Protein AF-A0A2N2AN35-F1 (afdb_monomer_lite)

Foldseek 3Di:
DAPVVDDAQFKKFFWFWDADPVNPDTDGHDTAIKHFHPQDDQVVPFDDDPNDTDGDDPVVSVVRNQWTFIARPPPRDTDTHHVNRTPDIDTDGDD

Radius of gyration: 14.83 Å; chains: 1; bounding box: 29×37×37 Å

Sequence (95 aa):
MELSDFQRGAVYSIITKEYSPDGESVIPGKTMVRRILEPATRENSRMRAEGNIEMPTDYEVAGWQAFLRVQNVDSGRVHLLHPETIESATMVQEQ

Secondary structure (DSSP, 8-state):
--GGGS-TT-EEEEEEEEE-TTSS-EEEEEEEEEEE-PPP-TTTT-EEETTEEEPPPHHHHHHHTTSEEEEETTT--EEEE-GGGEEEEEEEE--

Structure (mmCIF, N/CA/C/O backbone):
data_AF-A0A2N2AN35-F1
#
_entry.id   AF-A0A2N2AN35-F1
#
loop_
_atom_site.group_PDB
_atom_site.id
_atom_site.type_symbol
_atom_site.label_atom_id
_atom_site.label_alt_id
_atom_site.label_comp_id
_atom_site.label_asym_id
_atom_site.label_entity_id
_atom_site.label_seq_id
_atom_site.pdbx_PDB_ins_code
_atom_site.Cartn_x
_atom_site.Cartn_y
_atom_site.Cartn_z
_atom_site.occupancy
_atom_site.B_iso_or_equiv
_atom_site.auth_seq_id
_atom_site.auth_comp_id
_atom_site.auth_asym_id
_atom_site.auth_atom_id
_atom_site.pdbx_PDB_model_num
ATOM 1 N N . MET A 1 1 ? 1.814 10.372 6.805 1.00 87.38 1 MET A N 1
ATOM 2 C CA . MET A 1 1 ? 2.425 9.121 7.290 1.00 87.38 1 MET A CA 1
ATOM 3 C C . MET A 1 1 ? 3.581 8.783 6.375 1.00 87.38 1 MET A C 1
ATOM 5 O O . MET A 1 1 ? 3.584 9.245 5.236 1.00 87.38 1 MET A O 1
ATOM 9 N N . GLU A 1 2 ? 4.536 8.009 6.862 1.00 92.00 2 GLU A N 1
ATOM 10 C CA . GLU A 1 2 ? 5.711 7.556 6.121 1.00 92.00 2 GLU A CA 1
ATOM 11 C C . GLU A 1 2 ? 5.639 6.045 5.871 1.00 92.00 2 GLU A C 1
ATOM 13 O O . GLU A 1 2 ? 4.860 5.330 6.496 1.00 92.00 2 GLU A O 1
ATOM 18 N N . LEU A 1 3 ? 6.450 5.528 4.944 1.00 90.69 3 LEU A N 1
ATOM 19 C CA . LEU A 1 3 ? 6.496 4.086 4.658 1.00 90.69 3 LEU A CA 1
ATOM 20 C C . LEU A 1 3 ? 6.986 3.264 5.861 1.00 90.69 3 LEU A C 1
ATOM 22 O O . LEU A 1 3 ? 6.562 2.125 6.043 1.00 90.69 3 LEU A O 1
ATOM 26 N N . SER A 1 4 ? 7.867 3.849 6.674 1.00 93.19 4 SER A N 1
ATOM 27 C CA . SER A 1 4 ? 8.440 3.281 7.901 1.00 93.19 4 SER A CA 1
ATOM 28 C C . SER A 1 4 ? 7.411 3.030 9.004 1.00 93.19 4 SER A C 1
ATOM 30 O O . SER A 1 4 ? 7.670 2.201 9.872 1.00 93.19 4 SER A O 1
ATOM 32 N N . ASP A 1 5 ? 6.244 3.678 8.952 1.00 93.75 5 ASP A N 1
ATOM 33 C CA . ASP A 1 5 ? 5.167 3.499 9.936 1.00 93.75 5 ASP A CA 1
ATOM 34 C C . ASP A 1 5 ? 4.448 2.140 9.793 1.00 93.75 5 ASP A C 1
ATOM 36 O O . ASP A 1 5 ? 3.641 1.753 10.642 1.00 93.75 5 ASP A O 1
ATOM 40 N N . PHE A 1 6 ? 4.709 1.410 8.703 1.00 94.44 6 PHE A N 1
ATOM 41 C CA . PHE A 1 6 ? 3.968 0.211 8.327 1.00 94.44 6 PHE A CA 1
ATOM 42 C C . PHE A 1 6 ? 4.815 -1.055 8.435 1.00 94.44 6 PHE A C 1
ATOM 44 O O . PHE A 1 6 ? 5.872 -1.192 7.815 1.00 94.44 6 PHE A O 1
ATOM 51 N N . GLN A 1 7 ? 4.294 -2.045 9.158 1.00 95.50 7 GLN A N 1
ATOM 52 C CA . GLN A 1 7 ? 4.915 -3.357 9.259 1.00 95.50 7 GLN A CA 1
ATOM 53 C C . GLN A 1 7 ? 4.523 -4.236 8.073 1.00 95.50 7 GLN A C 1
ATOM 55 O O . GLN A 1 7 ? 3.344 -4.429 7.768 1.00 95.50 7 GLN A O 1
ATOM 60 N N . ARG A 1 8 ? 5.531 -4.821 7.420 1.00 95.12 8 ARG A N 1
ATOM 61 C CA . ARG A 1 8 ? 5.325 -5.785 6.334 1.00 95.12 8 ARG A CA 1
ATOM 62 C C . ARG A 1 8 ? 4.537 -6.982 6.844 1.00 95.12 8 ARG A C 1
ATOM 64 O O . ARG A 1 8 ? 4.807 -7.511 7.916 1.00 95.12 8 ARG A O 1
ATOM 71 N N . GLY A 1 9 ? 3.570 -7.405 6.047 1.00 95.00 9 GLY A N 1
ATOM 72 C CA . GLY A 1 9 ? 2.713 -8.538 6.335 1.00 95.00 9 GLY A CA 1
ATOM 73 C C . GLY A 1 9 ? 1.502 -8.228 7.215 1.00 95.00 9 GLY A C 1
ATOM 74 O O . GLY A 1 9 ? 0.487 -8.919 7.083 1.00 95.00 9 GLY A O 1
ATOM 75 N N . ALA A 1 10 ? 1.569 -7.196 8.059 1.00 97.12 10 ALA A N 1
ATOM 76 C CA . ALA A 1 10 ? 0.478 -6.821 8.951 1.00 97.12 10 ALA A CA 1
ATOM 77 C C . ALA A 1 10 ? -0.735 -6.274 8.179 1.00 97.12 10 ALA A C 1
ATOM 79 O O . ALA A 1 10 ? -0.625 -5.774 7.051 1.00 97.12 10 ALA A O 1
ATOM 80 N N . VAL A 1 11 ? -1.913 -6.390 8.793 1.00 97.19 11 VAL A N 1
ATOM 81 C CA . VAL A 1 11 ? -3.179 -5.886 8.253 1.00 97.19 11 VAL A CA 1
ATOM 82 C C . VAL A 1 11 ? -3.590 -4.636 9.013 1.00 97.19 11 VAL A C 1
ATOM 84 O O . VAL A 1 11 ? -3.623 -4.625 10.243 1.00 97.19 11 VAL A O 1
ATOM 87 N N . TYR A 1 12 ? -3.950 -3.596 8.269 1.00 97.50 12 TYR A N 1
ATOM 88 C CA . TYR A 1 12 ? -4.392 -2.315 8.797 1.00 97.50 12 TYR A CA 1
ATOM 89 C C . TYR A 1 12 ? -5.791 -1.973 8.289 1.00 97.50 12 TYR A C 1
ATOM 91 O O . TYR A 1 12 ? -6.119 -2.214 7.125 1.00 97.50 12 TYR A O 1
ATOM 99 N N . SER A 1 13 ? -6.595 -1.364 9.156 1.00 96.56 13 SER A N 1
ATOM 100 C CA . SER A 1 13 ? -7.733 -0.540 8.762 1.00 96.56 13 SER A CA 1
ATOM 101 C C . SER A 1 13 ? -7.211 0.862 8.457 1.00 96.56 13 SER A C 1
ATOM 103 O O . SER A 1 13 ? -6.697 1.540 9.344 1.00 96.56 13 SER A O 1
ATOM 105 N N . ILE A 1 14 ? -7.282 1.261 7.193 1.00 95.38 14 ILE A N 1
ATOM 106 C CA . ILE A 1 14 ? -6.733 2.506 6.658 1.00 95.38 14 ILE A CA 1
ATOM 107 C C . ILE A 1 14 ? -7.890 3.439 6.321 1.00 95.38 14 ILE A C 1
ATOM 109 O O . ILE A 1 14 ? -8.819 3.032 5.621 1.00 95.38 14 ILE A O 1
ATOM 113 N N . ILE A 1 15 ? -7.807 4.687 6.768 1.00 93.50 15 ILE A N 1
ATOM 114 C CA . ILE A 1 15 ? -8.692 5.775 6.349 1.00 93.50 15 ILE A CA 1
ATOM 115 C C . ILE A 1 15 ? -7.890 6.678 5.418 1.00 93.50 15 ILE A C 1
ATOM 117 O O . ILE A 1 15 ? -6.816 7.166 5.781 1.00 93.50 15 ILE A O 1
ATOM 121 N N . THR A 1 16 ? -8.378 6.867 4.195 1.00 91.75 16 THR A N 1
ATOM 122 C CA . THR A 1 16 ? -7.751 7.789 3.243 1.00 91.75 16 THR A CA 1
ATOM 123 C C . THR A 1 16 ? -8.249 9.207 3.454 1.00 91.75 16 THR A C 1
ATOM 125 O O . THR A 1 16 ? -9.413 9.397 3.782 1.00 91.75 16 THR A O 1
ATOM 128 N N . LYS A 1 17 ? -7.410 10.197 3.169 1.00 88.00 17 LYS A N 1
ATOM 129 C CA . LYS A 1 17 ? -7.826 11.594 3.086 1.00 88.00 17 LYS A CA 1
ATOM 130 C C . LYS A 1 17 ? -8.785 11.774 1.917 1.00 88.00 17 LYS A C 1
ATOM 132 O O . LYS A 1 17 ? -8.503 11.311 0.811 1.00 88.00 17 LYS A O 1
ATOM 137 N N . GLU A 1 18 ? -9.874 12.486 2.150 1.00 80.81 18 GLU A N 1
ATOM 138 C CA . GLU A 1 18 ? -10.729 13.013 1.098 1.00 80.81 18 GLU A CA 1
ATOM 139 C C . GLU A 1 18 ? -10.804 14.530 1.266 1.00 80.81 18 GLU A C 1
ATOM 141 O O . GLU A 1 18 ? -10.944 15.051 2.373 1.00 80.81 18 GLU A O 1
ATOM 146 N N . TYR A 1 19 ? -10.616 15.253 0.166 1.00 69.88 19 TYR A N 1
ATOM 147 C CA . TYR A 1 19 ? -10.693 16.707 0.181 1.00 69.88 19 TYR A CA 1
ATOM 148 C C . TYR A 1 19 ? -12.149 17.107 -0.008 1.00 69.88 19 TYR A C 1
ATOM 150 O O . TYR A 1 19 ? -12.816 16.612 -0.922 1.00 69.88 19 TYR A O 1
ATOM 158 N N . SER A 1 20 ? -12.644 17.988 0.858 1.00 73.44 20 SER A N 1
ATOM 159 C CA . SER A 1 20 ? -13.964 18.579 0.684 1.00 73.44 20 SER A CA 1
ATOM 160 C C . SER A 1 20 ? -14.056 19.295 -0.672 1.00 73.44 20 SER A C 1
ATOM 162 O O . SER A 1 20 ? -13.045 19.768 -1.200 1.00 73.44 20 SER A O 1
ATOM 164 N N . PRO A 1 21 ? -15.263 19.421 -1.250 1.00 69.62 21 PRO A N 1
ATOM 165 C CA . PRO A 1 21 ? -15.453 20.117 -2.524 1.00 69.62 21 PRO A CA 1
ATOM 166 C C . PRO A 1 21 ? -14.988 21.582 -2.521 1.00 69.62 21 PRO A C 1
ATOM 168 O O . PRO A 1 21 ? -14.694 22.126 -3.581 1.00 69.62 21 PRO A O 1
ATOM 171 N N . ASP A 1 22 ? -14.935 22.217 -1.347 1.00 78.25 22 ASP A N 1
ATOM 172 C CA . ASP A 1 22 ? -14.422 23.580 -1.156 1.00 78.25 22 ASP A CA 1
ATOM 173 C C . ASP A 1 22 ? -12.884 23.648 -1.045 1.00 78.25 22 ASP A C 1
ATOM 175 O O . ASP A 1 22 ? -12.316 24.733 -1.110 1.00 78.25 22 ASP A O 1
ATOM 179 N N . GLY A 1 23 ? -12.200 22.503 -0.928 1.00 65.75 23 GLY A N 1
ATOM 180 C CA . GLY A 1 23 ? -10.745 22.400 -0.812 1.00 65.75 23 GLY A CA 1
ATOM 181 C C . GLY A 1 23 ? -10.162 22.875 0.524 1.00 65.75 23 GLY A C 1
ATOM 182 O O . GLY A 1 23 ? -8.948 22.790 0.706 1.00 65.75 23 GLY A O 1
ATOM 183 N N . GLU A 1 24 ? -10.989 23.353 1.456 1.00 66.50 24 GL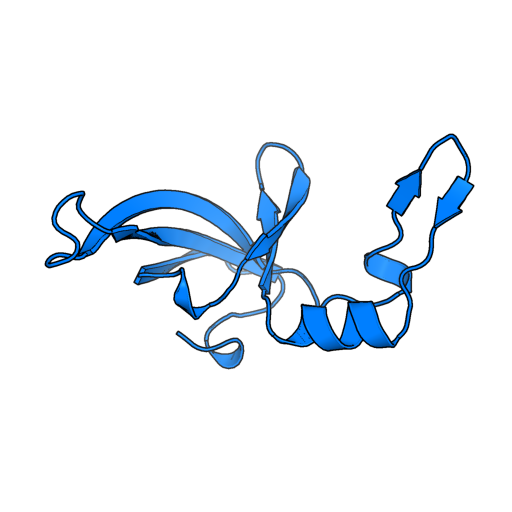U A N 1
ATOM 184 C CA . GLU A 1 24 ? -10.540 23.959 2.716 1.00 66.50 24 GLU A CA 1
ATOM 185 C C . GLU A 1 24 ? -10.507 22.963 3.883 1.00 66.50 24 GLU A C 1
ATOM 187 O O . GLU A 1 24 ? -9.844 23.214 4.889 1.00 66.50 24 GLU A O 1
ATOM 192 N N . SER A 1 25 ? -11.174 21.810 3.754 1.00 68.38 25 SER A N 1
ATOM 193 C CA . SER A 1 25 ? -11.265 20.794 4.806 1.00 68.38 25 SER A CA 1
ATOM 194 C C . SER A 1 25 ? -10.863 19.402 4.311 1.00 68.38 25 SER A C 1
ATOM 196 O O . SER A 1 25 ? -11.167 18.982 3.196 1.00 68.38 25 SER A O 1
ATOM 198 N N . VAL A 1 26 ? -10.189 18.638 5.171 1.00 65.25 26 VAL A N 1
ATOM 199 C CA . VAL A 1 26 ? -10.006 17.197 4.959 1.00 65.25 26 VAL A CA 1
ATOM 200 C C . VAL A 1 26 ? -11.135 16.496 5.701 1.00 65.25 26 VAL A C 1
ATOM 202 O O . VAL A 1 26 ? -11.253 16.640 6.917 1.00 65.25 26 VAL A O 1
ATOM 205 N N . ILE A 1 27 ? -11.988 15.782 4.970 1.00 68.50 27 ILE A N 1
ATOM 206 C CA . ILE A 1 27 ? -13.001 14.902 5.556 1.00 68.50 27 ILE A CA 1
ATOM 207 C C . ILE A 1 27 ? -12.451 13.472 5.619 1.00 68.50 27 ILE A C 1
ATOM 209 O O . ILE A 1 27 ? -11.661 13.093 4.743 1.00 68.50 27 ILE A O 1
ATOM 213 N N . PRO A 1 28 ? -12.862 12.665 6.619 1.00 66.44 28 PRO A N 1
ATOM 214 C CA . PRO A 1 28 ? -12.513 11.257 6.647 1.00 66.44 28 PRO A CA 1
ATOM 215 C C . PRO A 1 28 ? -13.017 10.593 5.378 1.00 66.44 28 PRO A C 1
ATOM 217 O O . PRO A 1 28 ? -14.224 10.526 5.141 1.00 66.44 28 PRO A O 1
ATOM 220 N N . GLY A 1 29 ? -12.083 10.146 4.548 1.00 76.25 29 GLY A N 1
ATOM 221 C CA . GLY A 1 29 ? -12.414 9.487 3.302 1.00 76.25 29 GLY A CA 1
ATOM 222 C C . GLY A 1 29 ? -12.781 8.028 3.533 1.00 76.25 29 GLY A C 1
ATOM 223 O O . GLY A 1 29 ? -13.291 7.604 4.572 1.00 76.25 29 GLY A O 1
ATOM 224 N N . LYS A 1 30 ? -12.508 7.203 2.528 1.00 86.88 30 LYS A N 1
ATOM 225 C CA . LYS A 1 30 ? -12.906 5.799 2.543 1.00 86.88 30 LYS A CA 1
ATOM 226 C C . LYS A 1 30 ? -12.075 4.966 3.523 1.00 86.88 30 LYS A C 1
ATOM 228 O O . LYS A 1 30 ? -10.853 4.885 3.407 1.00 86.88 30 LYS A O 1
ATOM 233 N N . THR A 1 31 ? -12.761 4.225 4.392 1.00 92.06 31 THR A N 1
ATOM 234 C CA . THR A 1 31 ? -12.149 3.159 5.195 1.00 92.06 31 THR A CA 1
ATOM 235 C C . THR A 1 31 ? -11.911 1.908 4.352 1.00 92.06 31 THR A C 1
ATOM 237 O O . THR A 1 31 ? -12.787 1.453 3.608 1.00 92.06 31 THR A O 1
ATOM 240 N N . MET A 1 32 ? -10.727 1.312 4.473 1.00 94.38 32 MET A N 1
ATOM 241 C CA . MET A 1 32 ? -10.367 0.076 3.790 1.00 94.38 32 MET A CA 1
ATOM 242 C C . MET A 1 32 ? -9.439 -0.807 4.623 1.00 94.38 32 MET A C 1
ATOM 244 O O . MET A 1 32 ? -8.507 -0.321 5.248 1.00 94.38 32 MET A O 1
ATOM 248 N N . VAL A 1 33 ? -9.643 -2.125 4.572 1.00 96.31 33 VAL A N 1
ATOM 249 C CA . VAL A 1 33 ? -8.767 -3.095 5.247 1.00 96.31 33 VAL A CA 1
ATOM 250 C C . VAL A 1 33 ? -7.739 -3.638 4.263 1.00 96.31 33 VAL A C 1
ATOM 252 O O . VAL A 1 33 ? -8.093 -4.152 3.194 1.00 96.31 33 VAL A O 1
ATOM 255 N N . ARG A 1 34 ? -6.454 -3.486 4.580 1.00 97.25 34 ARG A N 1
ATOM 256 C CA . ARG A 1 34 ? -5.350 -3.819 3.678 1.00 97.25 34 ARG A CA 1
ATOM 257 C C . ARG A 1 34 ? -4.218 -4.517 4.403 1.00 97.25 34 ARG A C 1
ATOM 259 O O . ARG A 1 34 ? -3.809 -4.092 5.476 1.00 97.25 34 ARG A O 1
ATOM 266 N N . ARG A 1 35 ? -3.669 -5.547 3.764 1.00 97.31 35 ARG A N 1
ATOM 267 C CA . ARG A 1 35 ? -2.389 -6.137 4.150 1.00 97.31 35 ARG A CA 1
ATOM 268 C C . ARG A 1 35 ? -1.252 -5.360 3.500 1.00 97.31 35 ARG A C 1
ATOM 270 O O . ARG A 1 35 ? -1.294 -5.141 2.288 1.00 97.31 35 ARG A O 1
ATOM 277 N N . ILE A 1 36 ? -0.239 -4.997 4.276 1.00 96.94 36 ILE A N 1
ATOM 278 C CA . ILE A 1 36 ? 0.999 -4.411 3.758 1.00 96.94 36 ILE A CA 1
ATOM 279 C C . ILE A 1 36 ? 1.865 -5.537 3.202 1.00 96.94 36 ILE A C 1
ATOM 281 O O . ILE A 1 36 ? 2.106 -6.534 3.878 1.00 96.94 36 ILE A O 1
ATOM 285 N N . LEU A 1 37 ? 2.314 -5.411 1.961 1.00 95.75 37 LEU A N 1
ATOM 286 C CA . LEU A 1 37 ? 3.202 -6.378 1.324 1.00 95.75 37 LEU A CA 1
ATOM 287 C C . LEU A 1 37 ? 4.643 -5.865 1.315 1.00 95.75 37 LEU A C 1
ATOM 289 O O . LEU A 1 37 ? 4.936 -4.733 1.695 1.00 95.75 37 LEU A O 1
ATOM 293 N N . GLU A 1 38 ? 5.557 -6.713 0.852 1.00 94.56 38 GLU A N 1
ATOM 294 C CA . GLU A 1 38 ? 6.907 -6.274 0.512 1.00 94.56 38 GLU A CA 1
ATOM 295 C C . GLU A 1 38 ? 6.873 -5.163 -0.554 1.00 94.56 38 GLU A C 1
ATOM 297 O O . GLU A 1 38 ? 5.968 -5.172 -1.405 1.00 94.56 38 GLU A O 1
ATOM 302 N N . PRO A 1 39 ? 7.857 -4.239 -0.540 1.00 92.75 39 PRO A N 1
ATOM 303 C CA . PRO A 1 39 ? 7.989 -3.203 -1.557 1.00 92.75 39 PRO A CA 1
ATOM 304 C C . PRO A 1 39 ? 7.940 -3.768 -2.977 1.00 92.75 39 PRO A C 1
ATOM 306 O O . PRO A 1 39 ? 8.296 -4.923 -3.229 1.00 92.75 39 PRO A O 1
ATOM 309 N N . ALA A 1 40 ? 7.494 -2.943 -3.919 1.00 91.50 40 ALA A N 1
ATOM 310 C CA . ALA A 1 40 ? 7.424 -3.342 -5.314 1.00 91.50 40 ALA A CA 1
ATOM 311 C C . ALA A 1 40 ? 8.825 -3.678 -5.857 1.00 91.50 40 ALA A C 1
ATOM 313 O O . ALA A 1 40 ? 9.760 -2.894 -5.740 1.00 91.50 40 ALA A O 1
ATOM 314 N N . THR A 1 41 ? 8.965 -4.846 -6.469 1.00 91.19 41 THR A N 1
ATOM 315 C CA . THR A 1 41 ? 10.138 -5.280 -7.233 1.00 91.19 41 THR A CA 1
ATOM 316 C C . THR A 1 41 ? 9.688 -5.674 -8.633 1.00 91.19 41 THR A C 1
ATOM 318 O O . THR A 1 41 ? 8.501 -5.929 -8.857 1.00 91.19 41 THR A O 1
ATOM 321 N N . ARG A 1 42 ? 10.622 -5.783 -9.587 1.00 88.88 42 ARG A N 1
ATOM 322 C CA . ARG A 1 42 ? 10.292 -6.277 -10.936 1.00 88.88 42 ARG A CA 1
ATOM 323 C C . ARG A 1 42 ? 9.583 -7.628 -10.891 1.00 88.88 42 ARG A C 1
ATOM 325 O O . ARG A 1 42 ? 8.580 -7.829 -11.565 1.00 88.88 42 ARG A O 1
ATOM 332 N N . GLU A 1 43 ? 10.068 -8.525 -10.039 1.00 88.31 43 GLU A N 1
ATOM 333 C CA . GLU A 1 43 ? 9.554 -9.888 -9.926 1.00 88.31 43 GLU A CA 1
ATOM 334 C C . GLU A 1 43 ? 8.146 -9.937 -9.322 1.00 88.31 43 GLU A C 1
ATOM 336 O O . GLU A 1 43 ? 7.268 -10.625 -9.851 1.00 88.31 43 GLU A O 1
ATOM 341 N N . ASN A 1 44 ? 7.905 -9.194 -8.235 1.00 88.56 44 ASN A N 1
ATOM 342 C CA . ASN A 1 44 ? 6.624 -9.230 -7.523 1.00 88.56 44 ASN A CA 1
ATOM 343 C C . ASN A 1 44 ? 5.565 -8.277 -8.113 1.00 88.56 44 ASN A C 1
ATOM 345 O O . ASN A 1 44 ? 4.412 -8.289 -7.673 1.00 88.56 44 ASN A O 1
ATOM 349 N N . SER A 1 45 ? 5.945 -7.469 -9.104 1.00 85.81 45 SER A N 1
ATOM 350 C CA . SER A 1 45 ? 5.079 -6.486 -9.767 1.00 85.81 45 SER A CA 1
ATOM 351 C C . SER A 1 45 ? 4.924 -6.745 -11.267 1.00 85.81 45 SER A C 1
ATOM 353 O O . SER A 1 45 ? 4.467 -5.876 -12.003 1.00 85.81 45 SER A O 1
ATOM 355 N N . ARG A 1 46 ? 5.267 -7.957 -11.718 1.00 84.00 46 ARG A N 1
ATOM 356 C CA . ARG A 1 46 ? 5.008 -8.425 -13.082 1.00 84.00 46 ARG A CA 1
ATOM 357 C C . ARG A 1 46 ? 3.516 -8.352 -13.413 1.00 84.00 46 ARG A C 1
ATOM 359 O O . ARG A 1 46 ? 2.681 -8.843 -12.647 1.00 84.00 46 ARG A O 1
ATOM 366 N N . MET A 1 47 ? 3.186 -7.784 -14.565 1.00 78.12 47 MET A N 1
ATOM 367 C CA . MET A 1 47 ? 1.812 -7.692 -15.053 1.00 78.12 47 MET A CA 1
ATOM 368 C C . MET A 1 47 ? 1.610 -8.689 -16.190 1.00 78.12 47 MET A C 1
ATOM 370 O O . MET A 1 47 ? 2.524 -8.962 -16.964 1.00 78.12 47 MET A O 1
ATOM 374 N N . ARG A 1 48 ? 0.414 -9.277 -16.283 1.00 73.25 48 ARG A N 1
ATOM 375 C CA . ARG A 1 48 ? 0.015 -10.004 -17.492 1.00 73.25 48 ARG A CA 1
ATOM 376 C C . ARG A 1 48 ? -0.765 -9.048 -18.380 1.00 73.25 48 ARG A C 1
ATOM 378 O O . ARG A 1 48 ? -1.877 -8.675 -18.013 1.00 73.25 48 ARG A O 1
ATOM 385 N N . ALA A 1 49 ? -0.204 -8.715 -19.533 1.00 69.38 49 ALA A N 1
ATOM 386 C CA . ALA A 1 49 ? -0.883 -7.980 -20.590 1.00 69.38 49 ALA A CA 1
ATOM 387 C C . ALA A 1 49 ? -0.966 -8.891 -21.820 1.00 69.38 49 ALA A C 1
ATOM 389 O O . ALA A 1 49 ? 0.042 -9.427 -22.271 1.00 69.38 49 ALA A O 1
ATOM 390 N N . GLU A 1 50 ? -2.186 -9.146 -22.302 1.00 75.50 50 GLU A N 1
ATOM 391 C CA . GLU A 1 50 ? -2.441 -9.844 -23.578 1.00 75.50 50 GLU A CA 1
ATOM 392 C C . GLU A 1 50 ? -1.727 -11.204 -23.745 1.00 75.50 50 GLU A C 1
ATOM 394 O O . GLU A 1 50 ? -1.327 -11.602 -24.834 1.00 75.50 50 GLU A O 1
ATOM 399 N N . GLY A 1 51 ? -1.562 -11.948 -22.647 1.00 74.62 51 GLY A N 1
ATOM 400 C CA . GLY A 1 51 ? -0.898 -13.257 -22.651 1.00 74.62 51 GLY A CA 1
ATOM 401 C C . GLY A 1 51 ? 0.622 -13.208 -22.467 1.00 74.62 51 GLY A C 1
ATOM 402 O O . GLY A 1 51 ? 1.213 -14.247 -22.173 1.00 74.62 51 GLY A O 1
ATOM 403 N N . ASN A 1 52 ? 1.234 -12.023 -22.514 1.00 80.12 52 ASN A N 1
ATOM 404 C CA . ASN A 1 52 ? 2.639 -11.802 -22.193 1.00 80.12 52 ASN A CA 1
ATOM 405 C C . ASN A 1 52 ? 2.816 -11.372 -20.733 1.00 80.12 52 ASN A C 1
ATOM 407 O O . ASN A 1 52 ? 1.937 -10.757 -20.124 1.00 80.12 52 ASN A O 1
ATOM 411 N N . ILE A 1 53 ? 3.961 -11.736 -20.152 1.00 78.62 53 ILE A N 1
ATOM 412 C CA . ILE A 1 53 ? 4.381 -11.221 -18.848 1.00 78.62 53 ILE A CA 1
ATOM 413 C C . ILE A 1 53 ? 5.232 -9.986 -19.117 1.00 78.62 53 ILE A C 1
ATOM 415 O O . ILE A 1 53 ? 6.366 -10.104 -19.578 1.00 78.62 53 ILE A O 1
ATOM 419 N N . GLU A 1 54 ? 4.683 -8.819 -18.812 1.00 83.62 54 GLU A N 1
ATOM 420 C CA . GLU A 1 54 ? 5.421 -7.568 -18.836 1.00 83.62 54 GLU A CA 1
ATOM 421 C C . GLU A 1 54 ? 6.092 -7.367 -17.482 1.00 83.62 54 GLU A C 1
ATOM 423 O O . GLU A 1 54 ? 5.453 -7.340 -16.422 1.00 83.62 54 GLU A O 1
ATOM 428 N N . MET A 1 55 ? 7.419 -7.283 -17.529 1.00 85.25 55 MET A N 1
ATOM 429 C CA . MET A 1 55 ? 8.222 -6.897 -16.382 1.00 85.25 55 MET A CA 1
ATOM 430 C C . MET A 1 55 ? 8.356 -5.377 -16.397 1.00 85.25 55 MET A C 1
ATOM 432 O O . MET A 1 55 ? 8.819 -4.838 -17.405 1.00 85.25 55 MET A O 1
ATOM 436 N N . PRO A 1 56 ? 8.021 -4.688 -15.298 1.00 87.50 56 PRO A N 1
ATOM 437 C CA . PRO A 1 56 ? 8.229 -3.252 -15.217 1.00 87.50 56 PRO A CA 1
ATOM 438 C C . PRO A 1 56 ? 9.717 -2.926 -15.352 1.00 87.50 56 PRO A C 1
ATOM 440 O O . PRO A 1 56 ? 10.595 -3.736 -15.025 1.00 87.50 56 PRO A O 1
ATOM 443 N N . THR A 1 57 ? 10.011 -1.742 -15.861 1.00 90.19 57 THR A N 1
ATOM 444 C CA . THR A 1 57 ? 11.363 -1.192 -15.947 1.00 90.19 57 THR A CA 1
ATOM 445 C C . THR A 1 57 ? 11.897 -0.830 -14.561 1.00 90.19 57 THR A C 1
ATOM 447 O O . THR A 1 57 ? 11.140 -0.631 -13.610 1.00 90.19 57 THR A O 1
ATOM 450 N N . ASP A 1 58 ? 13.221 -0.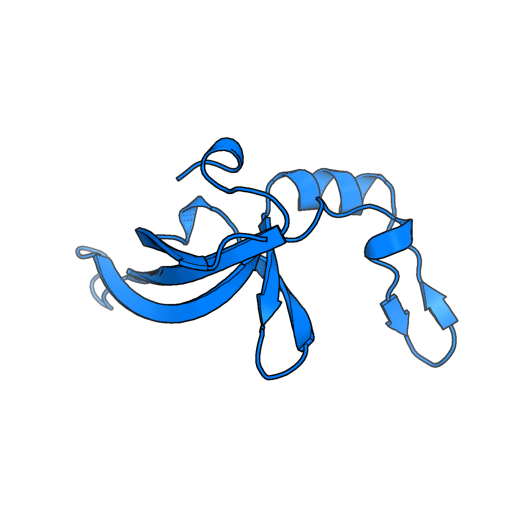707 -14.433 1.00 89.19 58 ASP A N 1
ATOM 451 C CA . ASP A 1 58 ? 13.838 -0.268 -13.172 1.00 89.19 58 ASP A CA 1
ATOM 452 C C . ASP A 1 58 ? 13.384 1.148 -12.782 1.00 89.19 58 ASP A C 1
ATOM 454 O O . ASP A 1 58 ? 13.235 1.448 -11.600 1.0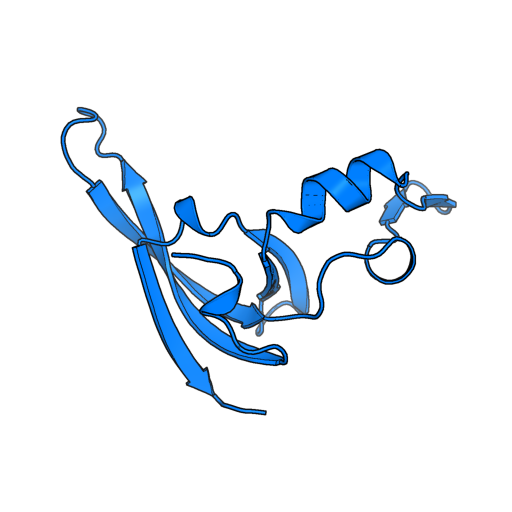0 89.19 58 ASP A O 1
ATOM 458 N N . TYR A 1 59 ? 13.103 1.998 -13.775 1.00 90.88 59 TYR A N 1
ATOM 459 C CA . TYR A 1 59 ? 12.575 3.345 -13.568 1.00 90.88 59 TYR A CA 1
ATOM 460 C C . TYR A 1 59 ? 11.165 3.327 -12.958 1.00 90.88 59 TYR A C 1
ATO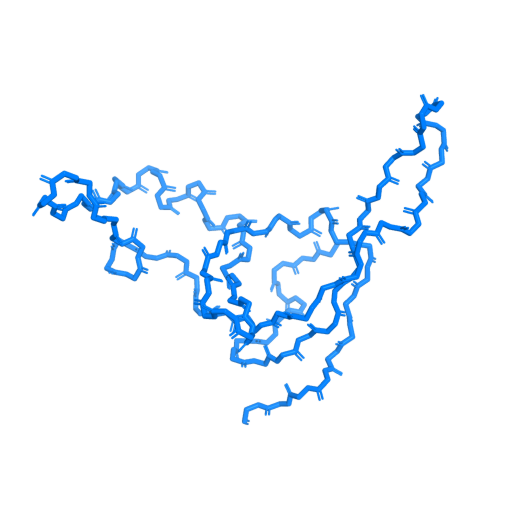M 462 O O . TYR A 1 59 ? 10.903 4.037 -11.989 1.00 90.88 59 TYR A O 1
ATOM 470 N N . GLU A 1 60 ? 10.271 2.480 -13.473 1.00 90.19 60 GLU A N 1
ATOM 471 C CA . GLU A 1 60 ? 8.922 2.316 -12.914 1.00 90.19 60 GLU A CA 1
ATOM 472 C C . GLU A 1 60 ? 8.973 1.773 -11.487 1.00 90.19 60 GLU A C 1
ATOM 474 O O . GLU A 1 60 ? 8.341 2.330 -10.590 1.00 90.19 60 GLU A O 1
ATOM 479 N N . VAL A 1 61 ? 9.784 0.735 -11.253 1.00 92.12 61 VAL A N 1
ATOM 480 C CA . VAL A 1 61 ? 9.954 0.159 -9.913 1.00 92.12 61 VAL A CA 1
ATOM 481 C C . VAL A 1 61 ? 10.513 1.191 -8.935 1.00 92.12 61 VAL A C 1
ATOM 483 O O . VAL A 1 61 ? 10.026 1.267 -7.809 1.00 92.12 61 VAL A O 1
ATOM 486 N N . ALA A 1 62 ? 11.482 2.012 -9.351 1.00 90.12 62 ALA A N 1
ATOM 487 C CA . ALA A 1 62 ? 12.011 3.096 -8.527 1.00 90.12 62 ALA A CA 1
ATOM 488 C C . ALA A 1 62 ? 10.923 4.117 -8.157 1.00 90.12 62 ALA A C 1
ATOM 490 O O . ALA A 1 62 ? 10.836 4.516 -6.997 1.00 90.12 62 ALA A O 1
ATOM 491 N N . GLY A 1 63 ? 10.047 4.480 -9.100 1.00 89.94 63 GLY A N 1
ATOM 492 C CA . GLY A 1 63 ? 8.893 5.340 -8.822 1.00 89.94 63 GLY A CA 1
ATOM 493 C C . GLY A 1 63 ? 7.915 4.725 -7.817 1.00 89.94 63 GLY A C 1
ATOM 494 O O . GLY A 1 63 ? 7.348 5.425 -6.980 1.00 89.94 63 GLY A O 1
ATOM 495 N N . TRP A 1 64 ? 7.748 3.403 -7.839 1.00 93.19 64 TRP A N 1
ATOM 496 C CA . TRP A 1 64 ? 6.843 2.694 -6.931 1.00 93.19 64 TRP A CA 1
ATOM 497 C C . TRP A 1 64 ? 7.388 2.508 -5.516 1.00 93.19 64 TRP A C 1
ATOM 499 O O . TRP A 1 64 ? 6.599 2.247 -4.611 1.00 93.19 64 TRP A O 1
ATOM 509 N N . GLN A 1 65 ? 8.695 2.680 -5.292 1.00 89.19 65 GLN A N 1
ATOM 510 C CA . GLN A 1 65 ? 9.285 2.623 -3.946 1.00 89.19 65 GLN A CA 1
ATOM 511 C C . GLN A 1 65 ? 8.739 3.711 -3.012 1.00 89.19 65 GLN A C 1
ATOM 513 O O . GLN A 1 65 ? 8.810 3.544 -1.801 1.00 89.19 65 GLN A O 1
ATOM 518 N N . ALA A 1 66 ? 8.159 4.791 -3.548 1.00 91.44 66 ALA A N 1
ATOM 519 C CA . ALA A 1 66 ? 7.483 5.825 -2.760 1.00 91.44 66 ALA A CA 1
ATOM 520 C C . ALA A 1 66 ? 6.091 5.398 -2.239 1.00 91.44 66 ALA A C 1
ATOM 522 O O . ALA A 1 66 ? 5.467 6.118 -1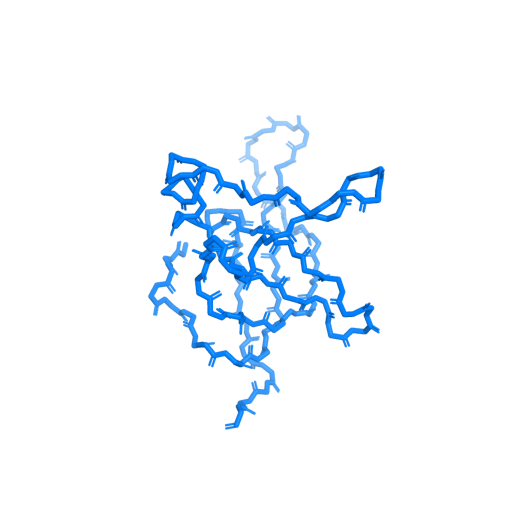.460 1.00 91.44 66 ALA A O 1
ATOM 523 N N . PHE A 1 67 ? 5.584 4.236 -2.658 1.00 94.75 67 PHE A N 1
ATOM 524 C CA . PHE A 1 67 ? 4.229 3.776 -2.369 1.00 94.75 67 PHE A CA 1
ATOM 525 C C . PHE A 1 67 ? 4.236 2.508 -1.511 1.00 94.75 67 PHE A C 1
ATOM 527 O O . PHE A 1 67 ? 5.096 1.636 -1.637 1.00 94.75 67 PHE A O 1
ATOM 534 N N . LEU A 1 68 ? 3.199 2.348 -0.691 1.00 95.38 68 LEU A N 1
ATOM 535 C CA . LEU A 1 68 ? 2.898 1.077 -0.046 1.00 95.38 68 LEU A CA 1
ATOM 536 C C . LEU A 1 68 ? 2.297 0.124 -1.071 1.00 95.38 68 LEU A C 1
ATOM 538 O O . LEU A 1 68 ? 1.264 0.414 -1.678 1.00 95.38 68 LEU A O 1
ATOM 542 N N . ARG A 1 69 ? 2.893 -1.058 -1.211 1.00 95.81 69 ARG A N 1
ATOM 543 C CA . ARG A 1 69 ? 2.267 -2.168 -1.925 1.00 95.81 69 ARG A CA 1
ATOM 544 C C . ARG A 1 69 ? 1.291 -2.855 -0.981 1.00 95.81 69 ARG A C 1
ATOM 546 O O . ARG A 1 69 ? 1.693 -3.448 0.015 1.00 95.81 69 ARG A O 1
ATOM 553 N N . VAL A 1 70 ? 0.003 -2.763 -1.288 1.00 95.94 70 VAL A N 1
ATOM 554 C CA . VAL A 1 70 ? -1.071 -3.228 -0.408 1.00 95.94 70 VAL A CA 1
ATOM 555 C C . VAL A 1 70 ? -1.964 -4.245 -1.099 1.00 95.94 70 VAL A C 1
ATOM 557 O O . VAL A 1 70 ? -2.215 -4.171 -2.302 1.00 95.94 70 VAL A O 1
ATOM 560 N N . GLN A 1 71 ? -2.478 -5.195 -0.325 1.00 96.75 71 GLN A N 1
ATOM 561 C CA . GLN A 1 71 ? -3.424 -6.204 -0.787 1.00 96.75 71 GLN A CA 1
ATOM 562 C C . GLN A 1 71 ? -4.768 -6.036 -0.091 1.00 96.75 71 GLN A C 1
ATOM 564 O O . GLN A 1 71 ? -4.842 -5.929 1.133 1.00 96.75 71 GLN A O 1
ATOM 569 N N . ASN A 1 72 ? -5.846 -6.041 -0.869 1.00 95.19 72 ASN A N 1
ATOM 570 C CA . ASN A 1 72 ? -7.186 -6.201 -0.324 1.00 95.19 72 ASN A CA 1
ATOM 571 C C . ASN A 1 72 ? -7.340 -7.636 0.209 1.00 95.19 72 ASN A C 1
ATOM 573 O O . ASN A 1 72 ? -7.169 -8.586 -0.552 1.00 95.19 72 ASN A O 1
ATOM 577 N N . VAL A 1 73 ? -7.647 -7.778 1.500 1.00 93.88 73 VAL A N 1
ATOM 578 C CA . VAL A 1 73 ? -7.727 -9.082 2.180 1.00 93.88 73 VAL A CA 1
ATOM 579 C C . VAL A 1 73 ? -8.876 -9.961 1.679 1.00 93.88 73 VAL A C 1
ATOM 581 O O . VAL A 1 73 ? -8.730 -11.178 1.676 1.00 93.88 73 VAL A O 1
ATOM 584 N N . ASP A 1 74 ? -9.958 -9.362 1.178 1.00 92.94 74 ASP A N 1
ATOM 585 C CA . ASP A 1 74 ? -11.150 -10.083 0.718 1.00 92.94 74 ASP A CA 1
ATOM 586 C C . ASP A 1 74 ? -11.024 -10.533 -0.743 1.00 92.94 74 ASP A C 1
ATOM 588 O O . ASP A 1 74 ? -11.389 -11.648 -1.102 1.00 92.94 74 ASP A O 1
ATOM 592 N N . SER A 1 75 ? -10.501 -9.659 -1.610 1.00 94.00 75 SER A N 1
ATOM 593 C CA . SER A 1 75 ? -10.405 -9.929 -3.059 1.00 94.00 75 SER A CA 1
ATOM 594 C C . SER A 1 75 ? -9.028 -10.401 -3.519 1.00 94.00 75 SER A C 1
ATOM 596 O O . SER A 1 75 ? -8.858 -10.761 -4.681 1.00 94.00 75 SER A O 1
ATOM 598 N N . GLY A 1 76 ? -8.009 -10.323 -2.660 1.00 93.00 76 GLY A N 1
ATOM 599 C CA . GLY A 1 76 ? -6.618 -10.611 -3.013 1.00 93.00 76 GLY A CA 1
ATOM 600 C C . GLY A 1 76 ? -5.975 -9.593 -3.965 1.00 93.00 76 GLY A C 1
ATOM 601 O O . GLY A 1 76 ? -4.791 -9.728 -4.281 1.00 93.00 76 GLY A O 1
ATOM 602 N N . ARG A 1 77 ? -6.711 -8.562 -4.411 1.00 92.94 77 ARG A N 1
ATOM 603 C CA . ARG A 1 77 ? -6.227 -7.561 -5.372 1.00 92.94 77 ARG A CA 1
ATOM 604 C C . ARG A 1 77 ? -5.117 -6.704 -4.768 1.00 92.94 77 ARG A C 1
ATOM 606 O O . ARG A 1 77 ? -5.309 -6.068 -3.729 1.00 92.94 77 ARG A O 1
ATOM 613 N N . VAL A 1 78 ? -3.991 -6.630 -5.474 1.00 93.81 78 VAL A N 1
ATOM 614 C CA . VAL A 1 78 ? -2.833 -5.801 -5.118 1.00 93.81 78 VAL A CA 1
ATOM 615 C C . VAL A 1 78 ? -2.900 -4.455 -5.837 1.00 93.81 78 VAL A C 1
ATOM 617 O O . VAL A 1 78 ? -3.324 -4.381 -6.989 1.00 93.81 78 VAL A O 1
ATOM 620 N N . HIS A 1 79 ? -2.517 -3.389 -5.144 1.00 92.69 79 HIS A N 1
ATOM 621 C CA . HIS A 1 79 ? -2.358 -2.042 -5.693 1.00 92.69 79 HIS A CA 1
ATOM 622 C C . HIS A 1 79 ? -1.321 -1.262 -4.881 1.00 92.69 79 HIS A C 1
ATOM 624 O O . HIS A 1 79 ? -0.861 -1.720 -3.833 1.00 92.69 79 HIS A O 1
ATOM 630 N N . LEU A 1 80 ? -0.948 -0.093 -5.390 1.00 94.38 80 LEU A N 1
ATOM 631 C CA . LEU A 1 80 ? -0.062 0.847 -4.718 1.00 94.38 80 LEU A CA 1
ATOM 632 C C . LEU A 1 80 ? -0.893 1.937 -4.037 1.00 94.38 80 LEU A C 1
ATOM 634 O O . LEU A 1 80 ? -1.881 2.405 -4.603 1.00 94.38 80 LEU A O 1
ATOM 638 N N . LEU A 1 81 ? -0.493 2.329 -2.830 1.00 93.56 81 LEU A N 1
ATOM 639 C CA . LEU A 1 81 ? -1.126 3.385 -2.048 1.00 93.56 81 LEU A CA 1
ATOM 640 C C . LEU A 1 81 ? -0.062 4.374 -1.577 1.00 93.56 81 LEU A C 1
ATOM 642 O O . LEU A 1 81 ? 0.930 3.978 -0.970 1.00 93.56 81 LEU A O 1
ATOM 646 N N . HIS A 1 82 ? -0.258 5.660 -1.857 1.00 93.31 82 HIS A N 1
ATOM 647 C CA . HIS A 1 82 ? 0.698 6.679 -1.437 1.00 93.31 82 HIS A CA 1
ATOM 648 C C . HIS A 1 82 ? 0.482 7.018 0.048 1.00 93.31 82 HIS A C 1
ATOM 650 O O . HIS A 1 82 ? -0.650 7.353 0.411 1.00 93.31 82 HIS A O 1
ATOM 656 N N . PRO A 1 83 ? 1.512 6.987 0.915 1.00 91.00 83 PRO A N 1
ATOM 657 C CA . PRO A 1 83 ? 1.359 7.261 2.349 1.00 91.00 83 PRO A CA 1
ATOM 658 C C . PRO A 1 83 ? 0.735 8.621 2.674 1.00 91.00 83 PRO A C 1
ATOM 660 O O . PRO A 1 83 ? 0.047 8.768 3.682 1.00 91.00 83 PRO A O 1
ATOM 663 N N . GLU A 1 84 ? 0.925 9.624 1.816 1.00 89.50 84 GLU A N 1
ATOM 664 C CA . GLU A 1 84 ? 0.328 10.951 2.016 1.00 89.50 84 GLU A CA 1
ATOM 665 C C . GLU A 1 84 ? -1.193 10.959 1.871 1.00 89.50 84 GLU A C 1
ATOM 667 O O . GLU A 1 84 ? -1.847 11.815 2.467 1.00 89.50 84 GLU A O 1
ATOM 672 N N . THR A 1 85 ? -1.753 10.005 1.120 1.00 89.56 85 THR A N 1
ATOM 673 C CA . THR A 1 85 ? -3.206 9.835 0.972 1.00 89.56 85 THR A CA 1
ATOM 674 C C . THR A 1 85 ? -3.831 9.157 2.184 1.00 89.56 85 THR A C 1
ATOM 676 O O . THR A 1 85 ? -5.049 9.061 2.254 1.00 89.56 85 THR A O 1
ATOM 679 N N . ILE A 1 86 ? -3.024 8.698 3.143 1.00 92.38 86 ILE A N 1
ATOM 680 C CA . ILE A 1 86 ? -3.495 8.065 4.369 1.00 92.38 86 ILE A CA 1
ATOM 681 C C . ILE A 1 86 ? -3.650 9.138 5.442 1.00 92.38 86 ILE A C 1
ATOM 683 O O . ILE A 1 86 ? -2.709 9.865 5.770 1.00 92.38 86 ILE A O 1
ATOM 687 N N . GLU A 1 87 ? -4.860 9.242 5.972 1.00 91.56 87 GLU A N 1
ATOM 688 C CA . GLU A 1 87 ? -5.173 10.089 7.115 1.00 91.56 87 GLU A CA 1
ATOM 689 C C . GLU A 1 87 ? -4.803 9.379 8.415 1.00 91.56 87 GLU A C 1
ATOM 691 O O . GLU A 1 87 ? -4.108 9.938 9.261 1.00 91.56 87 GLU A O 1
ATOM 696 N N . SER A 1 88 ? -5.226 8.121 8.545 1.00 93.31 88 SER A N 1
ATOM 697 C CA . SER A 1 88 ? -4.897 7.270 9.681 1.00 93.31 88 SER A CA 1
ATOM 698 C C . SER A 1 88 ? -4.839 5.800 9.277 1.00 93.31 88 SER A C 1
ATOM 700 O O . SER A 1 88 ? -5.460 5.367 8.302 1.00 93.31 88 SER A O 1
ATOM 702 N N . ALA A 1 89 ? -4.079 5.020 10.040 1.00 95.31 89 ALA A N 1
ATOM 703 C CA . ALA A 1 89 ? -4.020 3.577 9.903 1.00 95.31 89 ALA A CA 1
ATOM 704 C C . ALA A 1 89 ? -3.969 2.934 11.289 1.00 95.31 89 ALA A C 1
ATOM 706 O O . ALA A 1 89 ? -3.136 3.288 12.121 1.00 95.31 89 ALA A O 1
ATOM 707 N N . THR A 1 90 ? -4.848 1.966 11.527 1.00 96.56 90 THR A N 1
AT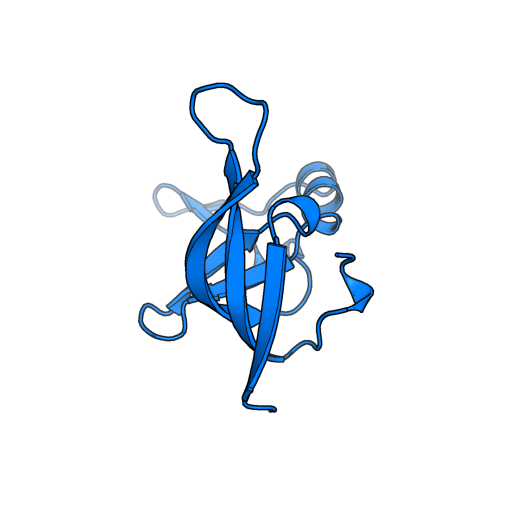OM 708 C CA . THR A 1 90 ? -4.868 1.177 12.760 1.00 96.56 90 THR A CA 1
ATOM 709 C C . THR A 1 90 ? -4.581 -0.268 12.413 1.00 96.56 90 THR A C 1
ATOM 711 O O . THR A 1 90 ? -5.278 -0.859 11.589 1.00 96.56 90 THR A O 1
ATOM 714 N N . MET A 1 91 ? -3.549 -0.837 13.026 1.00 96.69 91 MET A N 1
ATOM 715 C CA . MET A 1 91 ? -3.250 -2.253 12.865 1.00 96.69 91 MET A CA 1
ATOM 716 C C . MET A 1 91 ? -4.385 -3.081 13.476 1.00 96.69 91 MET A C 1
ATOM 718 O O . MET A 1 91 ? -4.808 -2.826 14.601 1.00 96.69 91 MET A O 1
ATOM 722 N N . VAL A 1 92 ? -4.894 -4.049 12.718 1.00 96.19 92 VAL A N 1
ATOM 723 C CA . VAL A 1 92 ? -5.992 -4.934 13.145 1.00 96.19 92 VAL A CA 1
ATOM 724 C C . VAL A 1 92 ? -5.562 -6.395 13.248 1.00 96.19 92 VAL A C 1
ATOM 726 O O . VAL A 1 92 ? -6.249 -7.181 13.892 1.00 96.19 92 VAL A O 1
ATOM 729 N N . GLN A 1 93 ? -4.436 -6.766 12.630 1.00 90.81 93 GLN A N 1
ATOM 730 C CA . GLN A 1 93 ? -3.862 -8.103 12.739 1.00 90.81 93 GLN A CA 1
ATOM 731 C C . GLN A 1 93 ? -2.349 -8.077 12.477 1.00 90.81 93 GLN A C 1
ATOM 733 O O . GLN A 1 93 ? -1.903 -7.532 11.462 1.00 90.81 93 GLN A O 1
ATOM 738 N N . GLU A 1 94 ? -1.585 -8.716 13.362 1.00 80.50 94 GLU A N 1
ATOM 739 C CA . GLU A 1 94 ? -0.161 -9.030 13.178 1.00 80.50 94 GLU A CA 1
ATOM 740 C C . GLU A 1 94 ? 0.016 -10.376 12.452 1.00 80.50 94 GLU A C 1
ATOM 742 O O . GLU A 1 94 ? -0.890 -11.216 12.469 1.00 80.50 94 GLU A O 1
ATOM 747 N N . GLN A 1 95 ? 1.155 -10.557 11.771 1.00 62.06 95 GLN A N 1
ATOM 748 C CA . GLN A 1 95 ? 1.529 -11.849 11.174 1.00 62.06 95 GLN A CA 1
ATOM 749 C C . GLN A 1 95 ? 2.145 -12.795 12.189 1.00 62.06 95 GLN A C 1
ATOM 751 O O . GLN A 1 95 ? 2.972 -12.316 12.994 1.00 62.06 95 GLN A O 1
#

pLDDT: mean 88.12, std 9.24, range [62.06, 97.5]